Protein AF-A0AAW5ZD60-F1 (afdb_monomer)

pLDDT: mean 80.41, std 18.14, range [41.41, 98.0]

Mean predicted aligned error: 13.71 Å

Secondary structure (DSSP, 8-state):
---TTSPPPTTEEEETTS--S-----S-----SSTHHHHHHHHHHHHHHTT---HHHHS-----------PPPHHHHHHHHHHHHHHHHHHHHHHHHHHHTT----PPPEEEESSEEEETTEEEEGGG-S---TT-

Organism: Escherichia coli (NCBI:txid562)

Solvent-accessible surface area (backbone atoms only — not comparable to full-atom values): 8670 Å² total; per-residue (Å²): 134,93,62,87,92,57,66,60,38,90,48,60,44,82,36,59,80,53,72,76,56,83,78,88,75,76,83,75,92,68,79,52,88,58,81,57,44,56,55,51,50,51,52,50,52,51,38,51,74,71,68,49,86,56,60,46,71,75,69,70,44,77,79,70,76,78,73,75,77,72,74,85,49,74,67,57,52,50,51,47,53,52,50,31,30,52,49,29,53,48,48,55,52,45,38,55,54,25,50,78,69,78,42,84,61,80,80,73,76,45,75,44,61,51,67,45,47,85,51,65,81,44,82,43,46,56,89,75,53,90,82,86,55,96,64,101

Radius of gyration: 23.53 Å; Cα contacts (8 Å, |Δi|>4): 100; chains: 1; bounding box: 56×51×56 Å

InterPro domains:
  IPR007343 Uncharacterised protein family, zinc metallopeptidase putative [PF04228] (1-136)
  IPR007343 Uncharacterised protein family, zinc metallopeptidase putative [PTHR30168] (1-136)

Foldseek 3Di:
DDQPPADFAPLEAECAQPPPDPCPPDDDPDCPPDPVVVVVVVVVVVCVVVVNDCVCVVVVNPPPPCPPRPDQDPVNVVVSRSVRSVLVVVCVVVCVVQVVVVHGDDRHHHYHYAQWDQDPVGIDGPVVPDDDDPRD

Structure (mmCIF, N/CA/C/O backbone):
data_AF-A0AAW5ZD60-F1
#
_entry.id   AF-A0AAW5ZD60-F1
#
loop_
_atom_site.group_PDB
_atom_site.id
_atom_site.type_symbol
_atom_site.label_atom_id
_atom_site.label_alt_id
_atom_site.label_comp_id
_atom_site.label_asym_id
_atom_site.label_entity_id
_atom_site.label_seq_id
_atom_site.pdbx_PDB_ins_code
_atom_site.Cartn_x
_atom_site.Cartn_y
_atom_site.Cartn_z
_atom_site.occupancy
_atom_site.B_iso_or_equiv
_atom_site.auth_seq_id
_atom_site.auth_comp_id
_atom_site.auth_asym_id
_atom_site.auth_atom_id
_atom_site.pdbx_PDB_model_num
ATOM 1 N N . MET A 1 1 ? -7.478 17.503 5.334 1.00 76.88 1 MET A N 1
ATOM 2 C CA . MET A 1 1 ? -7.141 16.668 6.512 1.00 76.88 1 MET A CA 1
ATOM 3 C C . MET A 1 1 ? -5.626 16.664 6.688 1.00 76.88 1 MET A C 1
ATOM 5 O O . MET A 1 1 ? -4.938 16.508 5.691 1.00 76.88 1 MET A O 1
ATOM 9 N N . ARG A 1 2 ? -5.096 16.874 7.903 1.00 89.62 2 ARG A N 1
ATOM 10 C CA . ARG A 1 2 ? -3.646 16.762 8.180 1.00 89.62 2 ARG A CA 1
ATOM 11 C C . ARG A 1 2 ? -3.297 15.291 8.412 1.00 89.62 2 ARG A C 1
ATOM 13 O O . ARG A 1 2 ? -3.864 14.707 9.336 1.00 89.62 2 ARG A O 1
ATOM 20 N N . TRP A 1 3 ? -2.425 14.709 7.587 1.00 94.00 3 TRP A N 1
ATOM 21 C CA . TRP A 1 3 ? -2.107 13.272 7.613 1.00 94.00 3 TRP A CA 1
ATOM 22 C C . TRP A 1 3 ? -0.679 12.967 8.083 1.00 94.00 3 TRP A C 1
ATOM 24 O O . TRP A 1 3 ? -0.447 11.898 8.637 1.00 94.00 3 TRP A O 1
ATOM 34 N N . GLN A 1 4 ? 0.261 13.900 7.913 1.00 93.56 4 GLN A N 1
ATOM 35 C CA . GLN A 1 4 ? 1.655 13.692 8.301 1.00 93.56 4 GLN A CA 1
ATOM 36 C C . GLN A 1 4 ? 1.778 13.475 9.816 1.00 93.56 4 GLN A C 1
ATOM 38 O O . GLN A 1 4 ? 1.194 14.223 10.604 1.00 93.56 4 GLN A O 1
ATOM 43 N N . GLY A 1 5 ? 2.545 12.454 10.212 1.00 91.44 5 GLY A N 1
ATOM 44 C CA . GLY A 1 5 ? 2.753 12.075 11.614 1.00 91.44 5 GLY A CA 1
ATOM 45 C C . GLY A 1 5 ? 1.629 11.236 12.234 1.00 91.44 5 GLY A C 1
ATOM 46 O O . GLY A 1 5 ? 1.644 11.012 13.441 1.00 91.44 5 GLY A O 1
ATOM 47 N N . ARG A 1 6 ? 0.644 10.787 11.445 1.00 94.94 6 ARG A N 1
ATOM 48 C CA . ARG A 1 6 ? -0.364 9.814 11.896 1.00 94.94 6 ARG A CA 1
ATOM 49 C C . ARG A 1 6 ? 0.166 8.379 11.825 1.00 94.94 6 ARG A C 1
ATOM 51 O O . ARG A 1 6 ? 1.166 8.118 11.167 1.00 94.94 6 ARG A O 1
ATOM 58 N N . ARG A 1 7 ? -0.552 7.463 12.484 1.00 96.62 7 ARG A N 1
ATOM 59 C CA . ARG A 1 7 ? -0.338 6.012 12.394 1.00 96.62 7 ARG A CA 1
ATOM 60 C C . ARG A 1 7 ? -0.433 5.551 10.934 1.00 96.62 7 ARG A C 1
ATOM 62 O O . ARG A 1 7 ? -1.392 5.897 10.245 1.00 96.62 7 ARG A O 1
ATOM 69 N N . GLU A 1 8 ? 0.544 4.766 10.499 1.00 97.00 8 GLU A N 1
ATOM 70 C CA . GLU A 1 8 ? 0.524 4.018 9.238 1.00 97.00 8 GLU A CA 1
ATOM 71 C C . GLU A 1 8 ? -0.021 2.601 9.495 1.00 97.00 8 GLU A C 1
ATOM 73 O O . GLU A 1 8 ? 0.055 2.103 10.619 1.00 97.00 8 GLU A O 1
ATOM 78 N N . SER A 1 9 ? -0.634 1.972 8.490 1.00 97.38 9 SER A N 1
ATOM 79 C CA . SER A 1 9 ? -1.153 0.605 8.626 1.00 97.38 9 SER A CA 1
ATOM 80 C C . SER A 1 9 ? -0.024 -0.419 8.524 1.00 97.38 9 SER A C 1
ATOM 82 O O . SER A 1 9 ? 0.836 -0.317 7.649 1.00 97.38 9 SER A O 1
ATOM 84 N N . ASP A 1 10 ? -0.084 -1.443 9.374 1.00 96.50 10 ASP A N 1
ATOM 85 C CA . 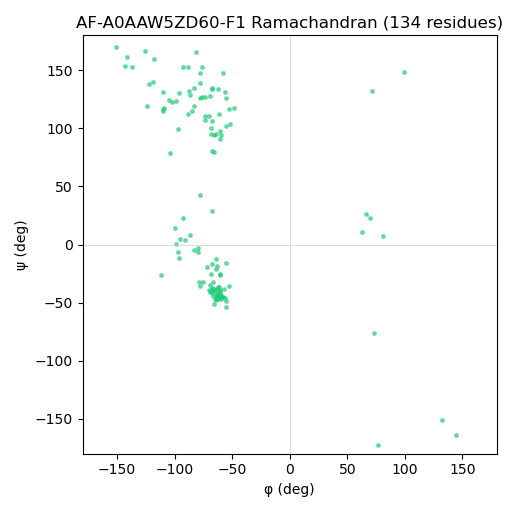ASP A 1 10 ? 0.819 -2.596 9.338 1.00 96.50 10 ASP A CA 1
ATOM 86 C C . ASP A 1 10 ? 0.413 -3.630 8.264 1.00 96.50 10 ASP A C 1
ATOM 88 O O . ASP A 1 10 ? 1.147 -4.580 7.998 1.00 96.50 10 ASP A O 1
ATOM 92 N N . ASN A 1 11 ? -0.740 -3.446 7.605 1.00 96.62 11 ASN A N 1
ATOM 93 C CA . ASN A 1 11 ? -1.259 -4.326 6.550 1.00 96.62 11 ASN A CA 1
ATOM 94 C C . ASN A 1 11 ? -0.856 -3.876 5.135 1.00 96.62 11 ASN A C 1
ATOM 96 O O . ASN A 1 11 ? -1.525 -4.219 4.155 1.00 96.62 11 ASN A O 1
ATOM 100 N N . VAL A 1 12 ? 0.222 -3.098 5.009 1.00 96.62 12 VAL A N 1
ATOM 101 C CA . VAL A 1 12 ? 0.739 -2.610 3.726 1.00 96.62 12 VAL A CA 1
ATOM 102 C C . VAL A 1 12 ? 1.994 -3.379 3.331 1.00 96.62 12 VAL A C 1
ATOM 104 O O . VAL A 1 12 ? 2.988 -3.394 4.051 1.00 96.62 12 VAL A O 1
ATOM 107 N N . GLU A 1 13 ? 1.976 -3.969 2.141 1.00 94.81 13 GLU A N 1
ATOM 108 C CA . GLU A 1 13 ? 3.133 -4.612 1.535 1.00 94.81 13 GLU A CA 1
ATOM 109 C C . GLU A 1 13 ? 3.621 -3.801 0.333 1.00 94.81 13 GLU A C 1
ATOM 111 O O . GLU A 1 13 ? 2.931 -3.665 -0.681 1.00 94.81 13 GLU A O 1
ATOM 116 N N . ASP A 1 14 ? 4.832 -3.260 0.438 1.00 92.94 14 ASP A N 1
ATOM 117 C CA . ASP A 1 14 ? 5.443 -2.467 -0.620 1.00 92.94 14 ASP A CA 1
ATOM 118 C C . ASP A 1 14 ? 6.391 -3.309 -1.485 1.00 92.94 14 ASP A C 1
ATOM 120 O O . ASP A 1 14 ? 7.554 -3.541 -1.157 1.00 92.94 14 ASP A O 1
ATOM 124 N N . ARG A 1 15 ? 5.882 -3.743 -2.637 1.00 91.31 15 ARG A N 1
ATOM 125 C CA . ARG A 1 15 ? 6.605 -4.483 -3.678 1.00 91.31 15 ARG A CA 1
ATOM 126 C C . ARG A 1 15 ? 7.047 -3.579 -4.832 1.00 91.31 15 ARG A C 1
ATOM 128 O O . ARG A 1 15 ? 7.429 -4.078 -5.889 1.00 91.31 15 ARG A O 1
ATOM 135 N N . ARG A 1 16 ? 7.013 -2.246 -4.691 1.00 89.38 16 ARG A N 1
ATOM 136 C CA . ARG A 1 16 ? 7.369 -1.304 -5.780 1.00 89.38 16 ARG A CA 1
ATOM 137 C C . ARG A 1 16 ? 8.841 -1.397 -6.207 1.00 89.38 16 ARG A C 1
ATOM 139 O O . ARG A 1 16 ? 9.171 -0.993 -7.325 1.00 89.38 16 ARG A O 1
ATOM 146 N N . ASN A 1 17 ? 9.696 -1.929 -5.330 1.00 83.19 17 ASN A N 1
ATOM 147 C CA . ASN A 1 17 ? 11.110 -2.227 -5.590 1.00 83.19 17 ASN A CA 1
ATOM 148 C C . ASN A 1 17 ? 11.372 -3.683 -5.985 1.00 83.19 17 ASN A C 1
ATOM 150 O O . ASN A 1 17 ? 12.470 -4.005 -6.436 1.00 83.19 17 ASN A O 1
ATOM 154 N N . SER A 1 18 ? 10.389 -4.569 -5.826 1.00 71.38 18 SER A N 1
ATOM 155 C CA . SER A 1 18 ? 10.514 -5.953 -6.257 1.00 71.38 18 SER A CA 1
ATOM 156 C C . SER A 1 18 ? 10.411 -5.974 -7.777 1.00 71.38 18 SER A C 1
ATOM 158 O O . SER A 1 18 ? 9.342 -5.761 -8.347 1.00 71.38 18 SER A O 1
ATOM 160 N N . SER A 1 19 ? 11.532 -6.201 -8.457 1.00 58.81 19 SER A N 1
ATOM 161 C CA . SER A 1 19 ? 11.533 -6.507 -9.881 1.00 58.81 19 SER A CA 1
ATOM 162 C C . SER A 1 19 ? 10.738 -7.798 -10.084 1.00 58.81 19 SER A C 1
ATOM 164 O O . SER A 1 19 ? 11.252 -8.894 -9.897 1.00 58.81 19 SER A O 1
ATOM 166 N N . GLY A 1 20 ? 9.459 -7.676 -10.449 1.00 52.00 20 GLY A N 1
ATOM 167 C CA . GLY A 1 20 ? 8.534 -8.785 -10.720 1.00 52.00 20 GLY A CA 1
ATOM 168 C C . GLY A 1 20 ? 8.879 -9.614 -11.965 1.00 52.00 20 GLY A C 1
ATOM 169 O O . GLY A 1 20 ? 7.985 -10.148 -12.616 1.00 52.00 20 GLY A O 1
ATOM 170 N N . GLY A 1 21 ? 10.158 -9.694 -12.327 1.00 50.44 21 GLY A N 1
ATOM 171 C CA . GLY A 1 21 ? 10.666 -10.668 -13.279 1.00 50.44 21 GLY A CA 1
ATOM 172 C C . GLY A 1 21 ? 11.063 -11.944 -12.536 1.00 50.44 21 GLY A C 1
ATOM 173 O O . GLY A 1 21 ? 11.440 -11.874 -11.365 1.00 50.44 21 GLY A O 1
ATOM 174 N N . PRO A 1 22 ? 11.021 -13.117 -13.187 1.00 43.75 22 PRO A N 1
ATOM 175 C CA . PRO A 1 22 ? 11.739 -14.269 -12.674 1.00 43.75 22 PRO A CA 1
ATOM 176 C C . PRO A 1 22 ? 13.180 -13.816 -12.448 1.00 43.75 22 PRO A C 1
ATOM 178 O O . PRO A 1 22 ? 13.852 -13.406 -13.395 1.00 43.75 22 PRO A O 1
ATOM 181 N N . SER A 1 23 ? 13.638 -13.838 -11.197 1.00 43.12 23 SER A N 1
ATOM 182 C CA . SER A 1 23 ? 15.059 -13.749 -10.907 1.00 43.12 23 SER A CA 1
ATOM 183 C C . SER A 1 23 ? 15.705 -14.939 -11.603 1.00 43.12 23 SER A C 1
ATOM 185 O O . SER A 1 23 ? 15.743 -16.047 -11.075 1.00 43.12 23 SER A O 1
ATOM 187 N N . MET A 1 24 ? 16.196 -14.722 -12.820 1.00 45.62 24 MET A N 1
ATOM 188 C CA . MET A 1 24 ? 17.122 -15.624 -13.491 1.00 45.62 24 MET A CA 1
ATOM 189 C C . MET A 1 24 ? 18.529 -15.397 -12.905 1.00 45.62 24 MET A C 1
ATOM 191 O O . MET A 1 24 ? 19.520 -15.264 -13.613 1.00 45.62 24 MET A O 1
ATOM 195 N N . GLY A 1 25 ? 18.595 -15.264 -11.578 1.00 45.88 25 GLY A N 1
ATOM 196 C CA . GLY A 1 25 ? 19.778 -14.963 -10.792 1.00 45.88 25 GLY A CA 1
ATOM 197 C C . GLY A 1 25 ? 20.290 -16.217 -10.098 1.00 45.88 25 GLY A C 1
ATOM 198 O O . GLY A 1 25 ? 20.075 -16.394 -8.904 1.00 45.88 25 GLY A O 1
ATOM 199 N N . GLY A 1 26 ? 20.994 -17.055 -10.863 1.00 42.25 26 GLY A N 1
ATOM 200 C CA . GLY A 1 26 ? 21.871 -18.130 -10.377 1.00 42.25 26 GLY A CA 1
ATOM 201 C C . GLY A 1 26 ? 21.258 -19.542 -10.379 1.00 42.25 26 GLY A C 1
ATOM 202 O O . GLY A 1 26 ? 20.054 -19.676 -10.184 1.00 42.25 26 GLY A O 1
ATOM 203 N N . PRO A 1 27 ? 22.056 -20.618 -10.582 1.00 43.16 27 PRO A N 1
ATOM 204 C CA . PRO A 1 27 ? 23.516 -20.689 -10.509 1.00 43.16 27 PRO A CA 1
ATOM 205 C C . PRO A 1 27 ? 24.161 -21.226 -11.801 1.00 43.16 27 PRO A C 1
ATOM 207 O O . PRO A 1 27 ? 23.990 -22.389 -12.148 1.00 43.16 27 PRO A O 1
ATOM 210 N N . GLY A 1 28 ? 25.003 -20.414 -12.443 1.00 46.75 28 GLY A N 1
ATOM 211 C CA . GLY A 1 28 ? 25.993 -20.889 -13.410 1.00 46.75 28 GLY A CA 1
ATOM 212 C C . GLY A 1 28 ? 25.433 -21.382 -14.747 1.00 46.75 28 GLY A C 1
ATOM 213 O O . GLY A 1 28 ? 24.544 -22.224 -14.836 1.00 46.75 28 GLY A O 1
ATOM 214 N N . PHE A 1 29 ? 26.043 -20.906 -15.823 1.00 50.75 29 PHE A N 1
ATOM 215 C CA . PHE A 1 29 ? 25.949 -21.532 -17.132 1.00 50.75 29 PHE A CA 1
ATOM 216 C C . PHE A 1 29 ? 26.632 -22.909 -17.058 1.00 50.75 29 PHE A C 1
ATOM 218 O O . PHE A 1 29 ? 27.802 -23.069 -17.393 1.00 50.75 29 PHE A O 1
ATOM 225 N N . ARG A 1 30 ? 25.944 -23.919 -16.515 1.00 53.88 30 ARG A N 1
ATOM 226 C CA . ARG A 1 30 ? 26.409 -25.302 -16.608 1.00 53.88 30 ARG A CA 1
ATOM 227 C C . ARG A 1 30 ? 26.154 -25.734 -18.039 1.00 53.88 30 ARG A C 1
ATOM 229 O O . ARG A 1 30 ? 24.996 -25.867 -18.430 1.00 53.88 30 ARG A O 1
ATOM 236 N N . LEU A 1 31 ? 27.227 -25.924 -18.810 1.00 54.34 31 LEU A N 1
ATOM 237 C CA . LEU A 1 31 ? 27.139 -26.578 -20.110 1.00 54.34 31 LEU A CA 1
ATOM 238 C C . LEU A 1 31 ? 26.321 -27.867 -19.924 1.00 54.34 31 LEU A C 1
ATOM 240 O O . LEU A 1 31 ? 26.733 -28.723 -19.134 1.00 54.34 31 LEU A O 1
ATOM 244 N N . PRO A 1 32 ? 25.158 -28.010 -20.581 1.00 49.81 32 PRO A N 1
ATOM 245 C CA . PRO A 1 32 ? 24.362 -29.216 -20.459 1.00 49.81 32 PRO A CA 1
ATOM 246 C C . PRO A 1 32 ? 25.139 -30.355 -21.121 1.00 49.81 32 PRO A C 1
ATOM 248 O O . PRO A 1 32 ? 25.245 -30.419 -22.346 1.00 49.81 32 PRO A O 1
ATOM 251 N N . SER A 1 33 ? 25.705 -31.257 -20.319 1.00 50.91 33 SER A N 1
ATOM 252 C CA . SER A 1 33 ? 26.275 -32.501 -20.826 1.00 50.91 33 SER A CA 1
ATOM 253 C C . SER A 1 33 ? 25.130 -33.383 -21.339 1.00 50.91 33 SER A C 1
ATOM 255 O O . SER A 1 33 ? 24.374 -33.982 -20.579 1.00 50.91 33 SER A O 1
ATOM 257 N N . GLY A 1 34 ? 24.940 -33.397 -22.660 1.00 63.34 34 GLY A N 1
ATOM 258 C CA . GLY A 1 34 ? 23.899 -34.173 -23.339 1.00 63.34 34 GLY A CA 1
ATOM 259 C C . GLY A 1 34 ? 23.323 -33.460 -24.564 1.00 63.34 34 GLY A C 1
ATOM 260 O O . GLY A 1 34 ? 23.884 -32.484 -25.058 1.00 63.34 34 GLY A O 1
ATOM 261 N N . LYS A 1 35 ? 22.159 -33.923 -25.046 1.00 56.62 35 LYS A N 1
ATOM 262 C CA . LYS A 1 35 ? 21.464 -33.398 -26.245 1.00 56.62 35 LYS A CA 1
ATOM 263 C C . LYS A 1 35 ? 21.167 -31.882 -26.200 1.00 56.62 35 LYS A C 1
ATOM 265 O O . LYS A 1 35 ? 20.916 -31.288 -27.243 1.00 56.62 35 LYS A O 1
ATOM 270 N N . GLY A 1 36 ? 21.241 -31.249 -25.024 1.00 54.00 36 GLY A N 1
ATOM 271 C CA . GLY A 1 36 ? 21.125 -29.795 -24.855 1.00 54.00 36 GLY A CA 1
ATOM 272 C C . GLY A 1 36 ? 22.295 -28.989 -25.438 1.00 54.00 36 GLY A C 1
ATOM 273 O O . GLY A 1 36 ? 22.092 -27.848 -25.844 1.00 54.00 36 GLY A O 1
ATOM 274 N N . GLY A 1 37 ? 23.492 -29.577 -25.560 1.00 61.12 37 GLY A N 1
ATOM 275 C CA . GLY A 1 37 ? 24.646 -28.912 -26.179 1.00 61.12 37 GLY A CA 1
ATOM 276 C C . GLY A 1 37 ? 24.464 -28.664 -27.679 1.00 61.12 37 GLY A C 1
ATOM 277 O O . GLY A 1 37 ? 24.904 -27.638 -28.188 1.00 61.12 37 GLY A O 1
ATOM 278 N N . LEU A 1 38 ? 23.747 -29.552 -28.379 1.00 70.44 38 LEU A N 1
ATOM 279 C CA . LEU A 1 38 ? 23.442 -29.384 -29.803 1.00 70.44 38 LEU A CA 1
ATOM 280 C C . LEU A 1 38 ? 22.497 -28.197 -30.033 1.00 70.44 38 LEU A C 1
ATOM 282 O O . LEU A 1 38 ? 22.700 -27.412 -30.952 1.00 70.44 38 LEU A O 1
ATOM 286 N N . ILE A 1 39 ? 21.489 -28.046 -29.169 1.00 72.75 39 ILE A N 1
ATOM 287 C CA . ILE A 1 39 ? 20.535 -26.931 -29.232 1.00 72.75 39 ILE A CA 1
ATOM 288 C C . ILE A 1 39 ? 21.271 -25.609 -29.007 1.00 72.75 39 ILE A C 1
ATOM 290 O O . ILE A 1 39 ? 21.088 -24.671 -29.778 1.00 72.75 39 ILE A O 1
ATOM 294 N N . LEU A 1 40 ? 22.153 -25.555 -28.005 1.00 74.44 40 LEU A N 1
ATOM 295 C CA . LEU A 1 40 ? 22.984 -2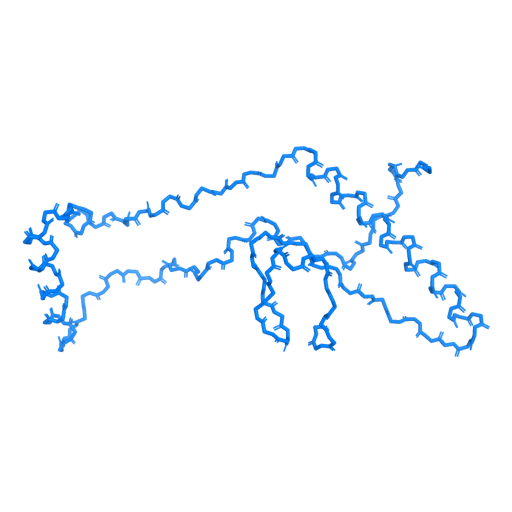4.381 -27.756 1.00 74.44 40 LEU A CA 1
ATOM 296 C C . LEU A 1 40 ? 23.855 -24.033 -28.972 1.00 74.44 40 LEU A C 1
ATOM 298 O O . LEU A 1 40 ? 23.918 -22.877 -29.377 1.00 74.44 40 LEU A O 1
ATOM 302 N N . LEU A 1 41 ? 24.487 -25.039 -29.578 1.00 76.00 41 LEU A N 1
ATOM 303 C CA . LEU A 1 41 ? 25.359 -24.873 -30.739 1.00 76.00 41 LEU A CA 1
ATOM 304 C C . LEU A 1 41 ? 24.586 -24.329 -31.950 1.00 76.00 41 LEU A C 1
ATOM 306 O O . LEU A 1 41 ? 25.060 -23.412 -32.615 1.00 76.00 41 LEU A O 1
ATOM 310 N N . ILE A 1 42 ? 23.369 -24.824 -32.193 1.00 80.69 42 ILE A N 1
ATOM 311 C CA . ILE A 1 42 ? 22.482 -24.306 -33.245 1.00 80.69 42 ILE A CA 1
ATOM 312 C C . ILE A 1 42 ? 22.111 -22.844 -32.971 1.00 80.69 42 ILE A C 1
ATOM 314 O O . ILE A 1 42 ? 22.209 -22.016 -33.873 1.00 80.69 42 ILE A O 1
ATOM 318 N N . VAL A 1 43 ? 21.730 -22.503 -31.736 1.00 78.25 43 VAL A N 1
ATOM 319 C CA . VAL A 1 43 ? 21.379 -21.122 -31.359 1.00 78.25 43 VAL A CA 1
ATOM 320 C C . VAL A 1 43 ? 22.566 -20.177 -31.556 1.00 78.25 43 VAL A C 1
ATOM 322 O O . VAL A 1 43 ? 22.390 -19.096 -32.109 1.00 78.25 43 VAL A O 1
ATOM 325 N N . VAL A 1 44 ? 23.774 -20.596 -31.170 1.00 78.56 44 VAL A N 1
ATOM 326 C CA . VAL A 1 44 ? 25.013 -19.826 -31.362 1.00 78.56 44 VAL A CA 1
ATOM 327 C C . VAL A 1 44 ? 25.329 -19.630 -32.846 1.00 78.56 44 VAL A C 1
ATOM 329 O O . VAL A 1 44 ? 25.651 -18.516 -33.250 1.00 78.56 44 VAL A O 1
ATOM 332 N N . LEU A 1 45 ? 25.198 -20.672 -33.673 1.00 80.88 45 LEU A N 1
ATOM 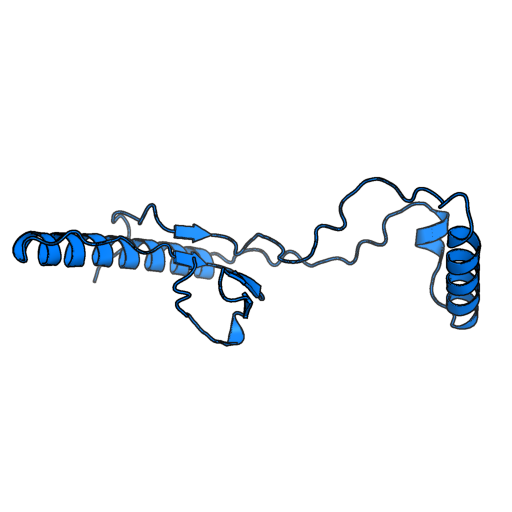333 C CA . LEU A 1 45 ? 25.426 -20.572 -35.120 1.00 80.88 45 LEU A CA 1
ATOM 334 C C . LEU A 1 45 ? 24.432 -19.625 -35.798 1.00 80.88 45 LEU A C 1
ATOM 336 O O . LEU A 1 45 ? 24.832 -18.799 -36.614 1.00 80.88 45 LEU A O 1
ATOM 340 N N . VAL A 1 46 ? 23.149 -19.719 -35.444 1.00 82.69 46 VAL A N 1
ATOM 341 C CA . VAL A 1 46 ? 22.106 -18.831 -35.972 1.00 82.69 46 VAL A CA 1
ATOM 342 C C . VAL A 1 46 ? 22.350 -17.392 -35.513 1.00 82.69 46 VAL A C 1
ATOM 344 O O . VAL A 1 46 ? 22.349 -16.481 -36.334 1.00 82.69 46 VAL A O 1
ATOM 347 N N . ALA A 1 47 ? 22.627 -17.173 -34.227 1.00 77.88 47 ALA A N 1
ATOM 348 C CA 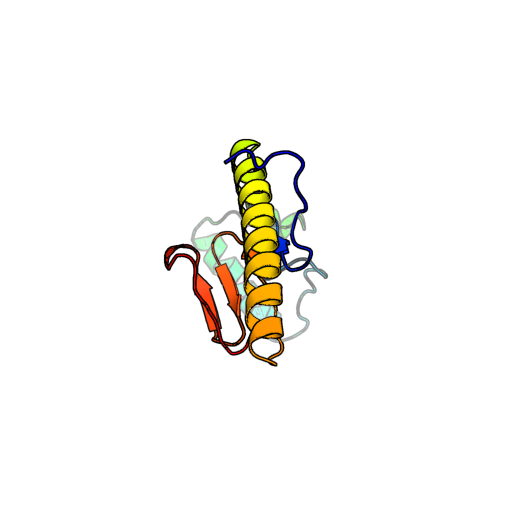. ALA A 1 47 ? 22.914 -15.847 -33.683 1.00 77.88 47 ALA A CA 1
ATOM 349 C C . ALA A 1 47 ? 24.158 -15.211 -34.331 1.00 77.88 47 ALA A C 1
ATOM 351 O O . ALA A 1 47 ? 24.114 -14.044 -34.716 1.00 77.88 47 ALA A O 1
ATOM 352 N N . GLY A 1 48 ? 25.227 -15.988 -34.534 1.00 76.06 48 GLY A N 1
ATOM 353 C CA . GLY A 1 48 ? 26.426 -15.541 -35.244 1.00 76.06 48 GLY A CA 1
ATOM 354 C C . GLY A 1 48 ? 26.168 -15.224 -36.721 1.00 76.06 48 GLY A C 1
ATOM 355 O O . GLY A 1 48 ? 26.665 -14.216 -37.217 1.00 76.06 48 GLY 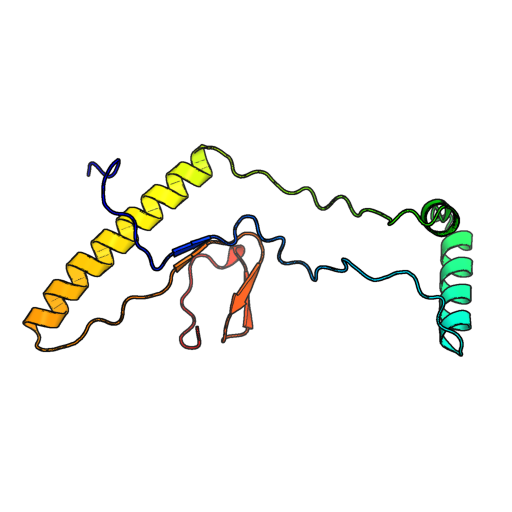A O 1
ATOM 356 N N . TYR A 1 49 ? 25.340 -16.017 -37.413 1.00 81.12 49 TYR A N 1
ATOM 357 C CA . TYR A 1 49 ? 24.931 -15.739 -38.797 1.00 81.12 49 TYR A CA 1
ATOM 358 C C . TYR A 1 49 ? 24.175 -14.407 -38.928 1.00 81.12 49 TYR A C 1
ATOM 360 O O . TYR A 1 49 ? 24.379 -13.674 -39.892 1.00 81.12 49 TYR A O 1
ATOM 368 N N . TYR A 1 50 ? 23.350 -14.061 -37.934 1.00 79.56 50 TYR A N 1
ATOM 369 C CA . TYR A 1 50 ? 22.625 -12.787 -37.873 1.00 79.56 50 TYR A CA 1
ATOM 370 C C . TYR A 1 50 ? 23.422 -11.638 -37.227 1.00 79.56 50 TYR A C 1
ATOM 372 O O . TYR A 1 50 ? 22.864 -10.566 -37.000 1.00 79.56 50 TYR A O 1
ATOM 380 N N . GLY A 1 51 ? 24.718 -11.830 -36.947 1.00 66.56 51 GLY A N 1
ATOM 381 C CA . GLY A 1 51 ? 25.599 -10.778 -36.429 1.00 66.56 51 GLY A CA 1
ATOM 382 C C . GLY A 1 51 ? 25.304 -10.353 -34.988 1.00 66.56 51 GLY A C 1
ATOM 383 O O . GLY A 1 51 ? 25.647 -9.240 -34.595 1.00 66.56 51 GLY A O 1
ATOM 384 N N . VAL A 1 52 ? 24.657 -11.211 -34.199 1.00 72.31 52 VAL A N 1
ATOM 385 C CA . VAL A 1 52 ? 24.452 -10.977 -32.766 1.00 72.31 52 VAL A CA 1
ATOM 386 C C . VAL A 1 52 ? 25.803 -11.048 -32.057 1.00 72.31 52 VAL A C 1
ATOM 388 O O . VAL A 1 52 ? 26.585 -11.969 -32.288 1.00 72.31 52 VAL A O 1
ATOM 391 N N . ASP A 1 53 ? 26.077 -10.085 -31.178 1.00 67.75 53 ASP A N 1
ATOM 392 C CA . ASP A 1 53 ? 27.310 -10.063 -30.398 1.00 67.75 53 ASP A CA 1
ATOM 393 C C . ASP A 1 53 ? 27.313 -11.190 -29.349 1.00 67.75 53 ASP A C 1
ATOM 395 O O . ASP A 1 53 ? 26.549 -11.190 -28.382 1.00 67.75 53 ASP A O 1
ATOM 399 N N . LEU A 1 54 ? 28.175 -12.182 -29.574 1.00 65.50 54 LEU A N 1
ATOM 400 C CA . LEU A 1 54 ? 28.348 -13.361 -28.726 1.00 65.50 54 LEU A CA 1
ATOM 401 C C . LEU A 1 54 ? 29.492 -13.195 -27.714 1.00 65.50 54 LEU A C 1
ATOM 403 O O . LEU A 1 54 ? 29.799 -14.141 -26.985 1.00 65.50 54 LEU A O 1
ATOM 407 N N . THR A 1 55 ? 30.129 -12.020 -27.641 1.00 68.31 55 THR A N 1
ATOM 408 C CA . THR A 1 55 ? 31.248 -11.767 -26.714 1.00 68.31 55 THR A CA 1
ATOM 409 C C . THR A 1 55 ? 30.871 -12.027 -25.258 1.00 68.31 55 THR A C 1
ATOM 411 O O . THR A 1 55 ? 31.657 -12.645 -24.543 1.00 68.31 55 THR A O 1
ATOM 414 N N . GLY A 1 56 ? 29.647 -11.686 -24.838 1.00 60.81 56 GLY A N 1
ATOM 415 C CA . GLY A 1 56 ? 29.145 -11.989 -23.490 1.00 60.81 56 GLY A CA 1
ATOM 416 C C . GLY A 1 56 ? 29.088 -13.490 -23.167 1.00 60.81 56 GLY A C 1
ATOM 417 O O . GLY A 1 56 ? 29.234 -13.888 -22.014 1.00 60.81 56 GLY A O 1
ATOM 418 N N . LEU A 1 57 ? 28.953 -14.349 -24.183 1.00 62.78 57 LEU A N 1
ATOM 419 C CA . LEU A 1 57 ? 28.997 -15.803 -24.020 1.00 62.78 57 LEU A CA 1
ATOM 420 C C . LEU A 1 57 ? 30.441 -16.326 -23.886 1.00 62.78 57 LEU A C 1
ATOM 422 O O . LEU A 1 57 ? 30.669 -17.299 -23.171 1.00 62.78 57 LEU A O 1
ATOM 426 N N . MET A 1 58 ? 31.415 -15.677 -24.542 1.00 61.59 58 MET A N 1
ATOM 427 C CA . MET A 1 58 ? 32.845 -16.026 -24.462 1.00 61.59 58 MET A CA 1
ATOM 428 C C . MET A 1 58 ? 33.516 -15.534 -23.177 1.00 61.59 58 MET A C 1
ATOM 430 O O . MET A 1 58 ? 34.393 -16.218 -22.655 1.00 61.59 58 MET A O 1
ATOM 434 N N . THR A 1 59 ? 33.134 -14.366 -22.660 1.00 64.38 59 THR A N 1
ATOM 435 C CA . THR A 1 59 ? 33.753 -13.789 -21.455 1.00 64.38 59 THR A CA 1
ATOM 436 C C . THR A 1 59 ? 33.164 -14.337 -20.154 1.00 64.38 59 THR A C 1
ATOM 438 O O . THR A 1 59 ? 33.637 -13.990 -19.073 1.00 64.38 59 THR A O 1
ATOM 441 N N . GLY A 1 60 ? 32.125 -15.181 -20.233 1.00 54.66 60 GLY A N 1
ATOM 442 C CA . GLY A 1 60 ? 31.382 -15.663 -19.066 1.00 54.66 60 GLY A CA 1
ATOM 443 C C . GLY A 1 60 ? 30.686 -14.539 -18.292 1.00 54.66 60 GLY A C 1
ATOM 444 O O . GLY A 1 60 ? 30.216 -14.761 -17.175 1.00 54.66 60 GLY A O 1
ATOM 445 N N . GLN A 1 61 ? 30.631 -13.331 -18.859 1.00 51.53 61 GLN A N 1
ATOM 446 C CA . GLN A 1 61 ? 29.950 -12.209 -18.245 1.00 51.53 61 GLN A CA 1
ATOM 447 C C . GLN A 1 61 ? 28.453 -12.381 -18.480 1.00 51.53 61 GLN A C 1
ATOM 449 O O . GLN A 1 61 ? 28.027 -12.547 -19.625 1.00 51.53 61 GLN A O 1
ATOM 454 N N . PRO A 1 62 ? 27.629 -12.350 -17.419 1.00 49.25 62 PRO A N 1
ATOM 455 C CA . PRO A 1 62 ? 26.194 -12.341 -17.609 1.00 49.25 62 PRO A CA 1
ATOM 456 C C . PRO A 1 62 ? 25.862 -11.159 -18.516 1.00 49.25 62 PRO A C 1
ATOM 458 O O . PRO A 1 62 ? 26.262 -10.029 -18.234 1.00 49.25 62 PRO A O 1
ATOM 461 N N . VAL A 1 63 ? 25.144 -11.428 -19.609 1.00 48.00 63 VAL A N 1
ATOM 462 C CA . VAL A 1 63 ? 24.462 -10.387 -20.373 1.00 48.00 63 VAL A CA 1
ATOM 463 C C . VAL A 1 63 ? 23.474 -9.773 -19.393 1.00 48.00 63 VAL A C 1
ATOM 465 O O . VAL A 1 63 ? 22.370 -10.282 -19.203 1.00 48.00 63 VAL A O 1
ATOM 468 N N . SER A 1 64 ? 23.898 -8.734 -18.675 1.00 47.31 64 SER A N 1
ATOM 469 C CA . SER A 1 64 ? 22.993 -7.968 -17.846 1.00 47.31 64 SER A CA 1
ATOM 470 C C . SER A 1 64 ? 22.082 -7.253 -18.824 1.00 47.31 64 SER A C 1
ATOM 472 O O . SER A 1 64 ? 22.419 -6.187 -19.340 1.00 47.31 64 SER A O 1
ATOM 474 N N . GLN A 1 65 ? 20.916 -7.841 -19.094 1.00 44.88 65 GLN A N 1
ATOM 475 C CA . GLN A 1 65 ? 19.751 -7.024 -19.369 1.00 44.88 65 GLN A CA 1
ATOM 476 C C . GLN A 1 65 ? 19.692 -6.065 -18.192 1.00 44.88 65 GLN A C 1
ATOM 478 O O . GLN A 1 65 ? 19.411 -6.460 -17.061 1.00 44.88 65 GLN A O 1
ATOM 483 N N . GLN A 1 66 ? 20.110 -4.832 -18.450 1.00 41.41 66 GLN A N 1
ATOM 484 C CA . GLN A 1 66 ? 20.085 -3.751 -17.497 1.00 41.41 66 GLN A CA 1
ATOM 485 C C . GLN A 1 66 ? 18.609 -3.461 -17.259 1.00 41.41 66 GLN A C 1
ATOM 487 O O . GLN A 1 66 ? 18.011 -2.589 -17.882 1.00 41.41 66 GLN A O 1
ATOM 492 N N . GLN A 1 67 ? 17.987 -4.279 -16.411 1.00 49.28 67 GLN A N 1
ATOM 493 C CA . GLN A 1 67 ? 16.681 -4.008 -15.867 1.00 49.28 67 GLN A CA 1
ATOM 494 C C . GLN A 1 67 ? 16.907 -2.783 -15.004 1.00 49.28 67 GLN A C 1
ATOM 496 O O . GLN A 1 67 ? 17.404 -2.873 -13.885 1.00 49.28 67 GLN A O 1
ATOM 501 N N . SER A 1 68 ? 16.664 -1.616 -15.597 1.00 49.22 68 SER A N 1
ATOM 502 C CA . SER A 1 68 ? 16.757 -0.341 -14.918 1.00 49.22 68 SER A CA 1
ATOM 503 C C . SER A 1 68 ? 15.837 -0.428 -13.708 1.00 49.22 68 SER A C 1
ATOM 505 O O . SER A 1 68 ? 14.613 -0.357 -13.842 1.00 49.22 68 SER A O 1
ATOM 507 N N . THR A 1 69 ? 16.412 -0.644 -12.529 1.00 57.16 69 THR A N 1
ATOM 508 C CA . THR A 1 69 ? 15.704 -0.504 -11.267 1.00 57.16 69 THR A CA 1
ATOM 509 C C . THR A 1 69 ? 15.337 0.966 -11.172 1.00 57.16 69 THR A C 1
ATOM 511 O O . THR A 1 69 ? 16.167 1.803 -10.819 1.00 57.16 69 THR A O 1
ATOM 514 N N . ARG A 1 70 ? 14.116 1.306 -11.594 1.00 71.00 70 ARG A N 1
ATOM 515 C CA . ARG A 1 70 ? 13.581 2.654 -11.436 1.00 71.00 70 ARG A CA 1
ATOM 516 C C . ARG A 1 70 ? 13.535 2.936 -9.939 1.00 71.00 70 ARG A C 1
ATOM 518 O O . ARG A 1 70 ? 12.757 2.307 -9.220 1.00 71.00 70 ARG A O 1
ATOM 525 N N . SER A 1 71 ? 14.372 3.860 -9.481 1.00 79.19 71 SER A N 1
ATOM 526 C CA . SER A 1 71 ? 14.357 4.313 -8.095 1.00 79.19 71 SER A CA 1
ATOM 527 C C . SER A 1 71 ? 12.978 4.875 -7.743 1.00 79.19 71 SER A C 1
ATOM 529 O O . SER A 1 71 ? 12.253 5.390 -8.601 1.00 79.19 71 SER A O 1
ATOM 531 N N . ILE A 1 72 ? 12.570 4.714 -6.485 1.00 83.19 72 ILE A N 1
ATOM 532 C CA . ILE A 1 72 ? 11.369 5.380 -5.987 1.00 83.19 72 ILE A CA 1
ATOM 533 C C . ILE A 1 72 ? 11.697 6.858 -5.801 1.00 83.19 72 ILE A C 1
ATOM 535 O O . ILE A 1 72 ? 12.708 7.211 -5.196 1.00 83.19 72 ILE A O 1
ATOM 539 N N . SER A 1 73 ? 10.882 7.721 -6.403 1.00 89.38 73 SER A N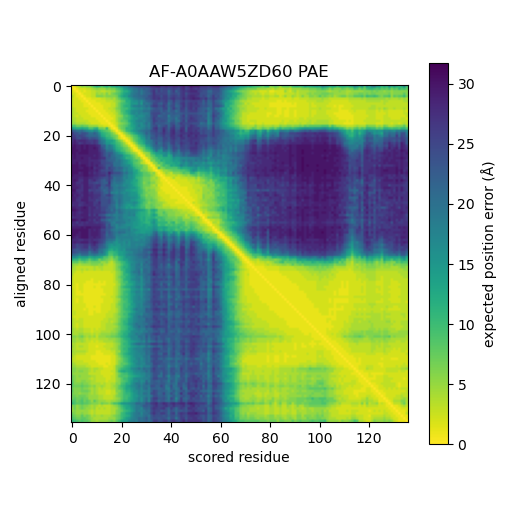 1
ATOM 540 C CA . SER A 1 73 ? 11.008 9.164 -6.228 1.00 89.38 73 SER A CA 1
ATOM 541 C C . SER A 1 73 ? 10.447 9.594 -4.866 1.00 89.38 73 SER A C 1
ATOM 543 O O . SER A 1 73 ? 9.502 8.972 -4.378 1.00 89.38 73 SER A O 1
ATOM 545 N N . PRO A 1 74 ? 10.937 10.699 -4.273 1.00 91.25 74 PRO A N 1
ATOM 546 C CA . PRO A 1 74 ? 10.404 11.207 -3.006 1.00 91.25 74 PRO 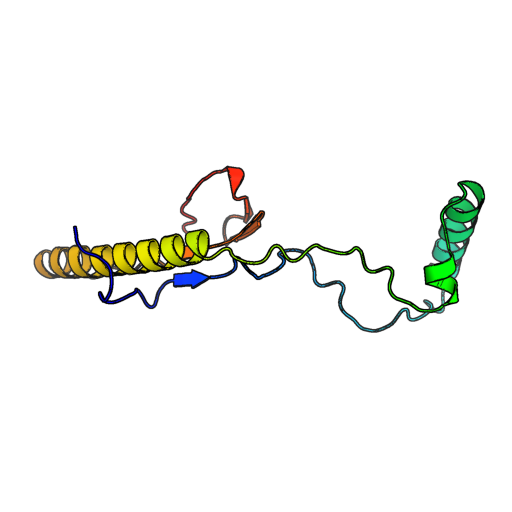A CA 1
ATOM 547 C C . PRO A 1 74 ? 8.881 11.416 -3.021 1.00 91.25 74 PRO A C 1
ATOM 549 O O . PRO A 1 74 ? 8.206 11.122 -2.039 1.00 91.25 74 PRO A O 1
ATOM 552 N N . ASN A 1 75 ? 8.330 11.845 -4.161 1.00 92.50 75 ASN A N 1
ATOM 553 C CA . ASN A 1 75 ? 6.889 12.038 -4.338 1.00 92.50 75 ASN A CA 1
ATOM 554 C C . ASN A 1 75 ? 6.110 10.711 -4.295 1.00 92.50 75 ASN A C 1
ATOM 556 O O . ASN A 1 75 ? 5.004 10.657 -3.764 1.00 92.50 75 ASN A O 1
ATOM 560 N N . GLU A 1 76 ? 6.668 9.632 -4.852 1.00 91.31 76 GLU A N 1
ATOM 561 C CA . GLU A 1 76 ? 6.054 8.300 -4.781 1.00 91.31 76 GLU A CA 1
ATOM 562 C C . GLU A 1 76 ? 6.098 7.738 -3.357 1.00 91.31 76 GLU A C 1
ATOM 564 O O . GLU A 1 76 ? 5.166 7.049 -2.944 1.00 91.31 76 GLU A O 1
ATOM 569 N N . ASP A 1 77 ? 7.155 8.016 -2.595 1.00 93.44 77 ASP A N 1
ATOM 570 C CA . ASP A 1 77 ? 7.235 7.622 -1.186 1.00 93.44 77 ASP A CA 1
ATOM 571 C C . ASP A 1 77 ? 6.275 8.417 -0.304 1.00 93.44 77 ASP A C 1
ATOM 573 O O . ASP A 1 77 ? 5.630 7.843 0.574 1.00 93.44 77 ASP A O 1
ATOM 577 N N . GLU A 1 78 ? 6.109 9.715 -0.559 1.00 94.94 78 GLU A N 1
ATOM 578 C CA . GLU A 1 78 ? 5.085 10.512 0.116 1.00 94.94 78 GLU A CA 1
ATOM 579 C C . GLU A 1 78 ? 3.678 9.973 -0.181 1.00 94.94 78 GLU A C 1
ATOM 581 O O . GLU A 1 78 ? 2.875 9.803 0.739 1.00 94.94 78 GLU A O 1
ATOM 586 N N . ALA A 1 79 ? 3.396 9.624 -1.441 1.00 94.06 79 ALA A N 1
ATOM 587 C CA . ALA A 1 79 ? 2.124 9.025 -1.834 1.00 94.06 79 ALA A CA 1
ATOM 588 C C . ALA A 1 79 ? 1.887 7.653 -1.175 1.00 94.06 79 ALA A C 1
ATOM 590 O O . ALA A 1 79 ? 0.762 7.359 -0.762 1.00 94.06 79 ALA A O 1
ATOM 591 N N . ALA A 1 80 ? 2.926 6.824 -1.036 1.00 95.12 80 ALA A N 1
ATOM 592 C CA . ALA A 1 80 ? 2.827 5.546 -0.334 1.00 95.12 80 ALA A CA 1
ATOM 593 C C . ALA A 1 80 ? 2.511 5.737 1.151 1.00 95.12 80 ALA A C 1
ATOM 595 O O . ALA A 1 80 ? 1.549 5.151 1.636 1.00 95.12 80 ALA A O 1
ATOM 596 N N . LYS A 1 81 ? 3.230 6.628 1.846 1.00 96.25 81 LYS A N 1
ATOM 597 C CA . LYS A 1 81 ? 2.951 6.954 3.256 1.00 96.25 81 LYS A CA 1
ATOM 598 C C . LYS A 1 81 ? 1.547 7.504 3.452 1.00 96.25 81 LYS A C 1
ATOM 600 O O . LYS A 1 81 ? 0.832 7.080 4.356 1.00 96.25 81 LYS A O 1
ATOM 605 N N . PHE A 1 82 ? 1.124 8.421 2.582 1.00 96.69 82 PHE A N 1
ATOM 606 C CA . PHE A 1 82 ? -0.246 8.922 2.589 1.00 96.69 82 PHE A CA 1
ATOM 607 C C . PHE A 1 82 ? -1.248 7.768 2.476 1.00 96.69 82 PHE A C 1
ATOM 609 O O . PHE A 1 82 ? -2.167 7.668 3.286 1.00 96.69 82 PHE A O 1
ATOM 616 N N . THR A 1 83 ? -1.034 6.858 1.525 1.00 96.06 83 THR A N 1
ATOM 617 C CA . THR A 1 83 ? -1.894 5.686 1.320 1.00 96.06 83 THR A CA 1
ATOM 618 C C . THR A 1 83 ? -1.922 4.780 2.558 1.00 96.06 83 THR A C 1
ATOM 620 O O . THR A 1 83 ? -3.008 4.386 2.986 1.00 96.06 83 THR A O 1
ATOM 623 N N . SER A 1 84 ? -0.776 4.526 3.198 1.00 97.31 84 SER A N 1
ATOM 624 C CA . SER A 1 84 ? -0.683 3.754 4.446 1.00 97.31 84 SER A CA 1
ATOM 625 C C . SER A 1 84 ? -1.469 4.389 5.598 1.00 97.31 84 SER A C 1
ATOM 627 O O . SER A 1 84 ? -2.146 3.683 6.346 1.00 97.31 84 SER A O 1
ATOM 629 N N . VAL A 1 85 ? -1.434 5.720 5.733 1.00 97.94 85 VAL A N 1
ATOM 630 C CA . VAL A 1 85 ? -2.220 6.458 6.743 1.00 97.94 85 VAL A CA 1
ATOM 631 C C . VAL A 1 85 ? -3.722 6.391 6.455 1.00 97.94 85 VAL A C 1
ATOM 633 O O . VAL A 1 85 ? -4.537 6.277 7.377 1.00 97.94 85 VAL A O 1
ATOM 636 N N . ILE A 1 86 ? -4.119 6.464 5.182 1.00 96.38 86 ILE A N 1
ATOM 637 C CA . ILE A 1 86 ? -5.526 6.325 4.792 1.00 96.38 86 ILE A CA 1
ATOM 638 C C . ILE A 1 86 ? -6.029 4.907 5.077 1.00 96.38 86 ILE A C 1
ATOM 640 O O . ILE A 1 86 ? -7.140 4.762 5.595 1.00 96.38 86 ILE A O 1
ATOM 644 N N . LEU A 1 87 ? -5.217 3.875 4.825 1.00 97.38 87 LEU A N 1
ATOM 645 C CA . LEU A 1 87 ? -5.569 2.499 5.175 1.00 97.38 87 LEU A CA 1
ATOM 646 C C . LEU A 1 87 ? -5.742 2.340 6.690 1.00 97.38 87 LEU A C 1
ATOM 648 O O . LEU A 1 87 ? -6.784 1.853 7.119 1.00 97.38 87 LEU A O 1
ATOM 652 N N . ALA A 1 88 ? -4.807 2.852 7.495 1.00 97.88 88 ALA A N 1
ATOM 653 C CA . ALA A 1 88 ? -4.921 2.840 8.956 1.00 97.88 88 ALA A CA 1
ATOM 654 C C . ALA A 1 88 ? -6.206 3.520 9.445 1.00 97.88 88 ALA A C 1
ATOM 656 O O . ALA A 1 88 ? -6.953 2.975 10.253 1.00 97.88 88 ALA A O 1
ATOM 657 N N . THR A 1 89 ? -6.517 4.694 8.893 1.00 96.75 89 THR A N 1
ATOM 658 C CA . THR A 1 89 ? -7.751 5.418 9.233 1.00 96.75 89 THR A CA 1
ATOM 659 C C . THR A 1 89 ? -8.998 4.613 8.846 1.00 96.75 89 THR A C 1
ATOM 661 O O . THR A 1 89 ? -10.003 4.635 9.559 1.00 96.75 89 THR A O 1
ATOM 664 N N . THR A 1 90 ? -8.944 3.893 7.724 1.00 96.38 90 THR A N 1
ATOM 665 C CA . THR A 1 90 ? -10.030 3.024 7.252 1.00 96.38 90 THR A CA 1
ATOM 666 C C . THR A 1 90 ? -10.225 1.839 8.196 1.00 96.38 90 THR A C 1
ATOM 668 O O . THR A 1 90 ? -11.358 1.554 8.577 1.00 96.38 90 THR A O 1
ATOM 671 N N . GLU A 1 91 ? -9.140 1.195 8.626 1.00 97.75 91 GLU A N 1
ATOM 672 C CA . GLU A 1 91 ? -9.165 0.112 9.616 1.00 97.75 91 GLU A CA 1
ATOM 673 C C . GLU A 1 91 ? -9.760 0.569 10.945 1.00 97.75 91 GLU A C 1
ATOM 675 O O . GLU A 1 91 ? -10.647 -0.099 11.471 1.00 97.75 91 GLU A O 1
ATOM 680 N N . ASP A 1 92 ? -9.326 1.723 11.457 1.00 96.81 92 ASP A N 1
ATOM 681 C CA . ASP A 1 92 ? -9.811 2.266 12.728 1.00 96.81 92 ASP A CA 1
ATOM 682 C C . ASP A 1 92 ? -11.312 2.589 12.647 1.00 96.81 92 ASP A C 1
ATOM 684 O O . ASP A 1 92 ? -12.087 2.258 13.546 1.00 96.81 92 ASP A O 1
ATOM 688 N N . THR A 1 93 ? -11.738 3.201 11.538 1.00 96.88 93 THR A N 1
ATOM 689 C CA . THR A 1 93 ? -13.137 3.598 11.321 1.00 96.88 93 THR A CA 1
ATOM 690 C C . THR A 1 93 ? -14.049 2.380 11.209 1.00 96.88 93 THR A C 1
ATOM 692 O O . THR A 1 93 ? -15.072 2.295 11.893 1.00 96.88 93 THR A O 1
ATOM 695 N N . TRP A 1 94 ? -13.691 1.420 10.353 1.00 97.56 94 TRP A N 1
ATOM 696 C CA . TRP A 1 94 ? -14.516 0.235 10.132 1.00 97.56 94 TRP A CA 1
ATOM 697 C C . TRP A 1 94 ? -14.432 -0.762 11.278 1.00 97.56 94 TRP A C 1
ATOM 699 O O . TRP A 1 94 ? -15.446 -1.381 11.589 1.00 97.56 94 TRP A O 1
ATOM 709 N N . GLY A 1 95 ? -13.289 -0.861 11.957 1.00 97.75 95 GLY A N 1
ATOM 710 C CA . GLY A 1 95 ? -13.144 -1.636 13.185 1.00 97.75 95 GLY A CA 1
ATOM 711 C C . GLY A 1 95 ? -14.165 -1.203 14.234 1.00 97.75 95 GLY A C 1
ATOM 712 O O . GLY A 1 95 ? -14.988 -2.015 14.658 1.00 97.75 95 GLY A O 1
ATOM 713 N N . GLN A 1 96 ? -14.207 0.095 14.551 1.00 97.56 96 GLN A N 1
ATOM 714 C CA . GLN A 1 96 ? -15.188 0.650 15.493 1.00 97.56 96 GLN A CA 1
ATOM 715 C C . GLN A 1 96 ? -16.634 0.450 15.025 1.00 97.56 96 GLN A C 1
ATOM 717 O O . GLN A 1 96 ? -17.528 0.186 15.831 1.00 97.56 96 GLN A O 1
ATOM 722 N N . GLN A 1 97 ? -16.898 0.597 13.724 1.00 98.00 97 GLN A N 1
ATOM 723 C CA . GLN A 1 97 ? -18.249 0.439 13.193 1.00 98.00 97 GLN A CA 1
ATOM 724 C C . GLN A 1 97 ? -18.730 -1.016 13.262 1.00 98.00 97 GLN A C 1
ATOM 726 O O . GLN A 1 97 ? -19.888 -1.261 13.596 1.00 98.00 97 GLN A O 1
ATOM 731 N N . PHE A 1 98 ? -17.864 -1.985 12.962 1.00 98.00 98 PHE A N 1
ATOM 732 C CA . PHE A 1 98 ? -18.189 -3.409 13.046 1.00 98.00 98 PHE A CA 1
ATOM 733 C C . PHE A 1 98 ? -18.381 -3.861 14.489 1.00 98.00 98 PHE A C 1
ATOM 735 O O . PHE A 1 98 ? -19.338 -4.586 14.761 1.00 98.00 98 PHE A O 1
ATOM 742 N N . GLU A 1 99 ? -17.555 -3.369 15.412 1.00 97.12 99 GLU A N 1
ATOM 743 C CA . GLU A 1 99 ? -17.695 -3.640 16.842 1.00 97.12 99 GLU A CA 1
ATOM 744 C C . GLU A 1 99 ? -19.074 -3.204 17.362 1.00 97.12 99 GLU A C 1
ATOM 746 O O . GLU A 1 99 ? -19.775 -3.991 17.998 1.00 97.12 99 GLU A O 1
ATOM 751 N N . LYS A 1 100 ? -19.544 -2.007 16.977 1.00 97.50 100 LYS A N 1
ATOM 752 C CA . LYS A 1 100 ? -20.905 -1.524 17.295 1.00 97.50 100 LYS A CA 1
ATOM 753 C C . LYS A 1 100 ? -22.019 -2.409 16.731 1.00 97.50 100 LYS A C 1
ATOM 755 O O . LYS A 1 100 ? -23.124 -2.413 17.265 1.00 97.50 100 LYS A O 1
ATOM 760 N N . MET A 1 101 ? -21.751 -3.140 15.651 1.00 97.44 101 MET A N 1
ATOM 761 C CA . MET A 1 101 ? -22.688 -4.087 15.040 1.00 97.44 101 MET A CA 1
ATOM 762 C C . MET A 1 101 ? -22.547 -5.514 15.597 1.00 97.44 101 MET A C 1
ATOM 764 O O . MET A 1 101 ? -23.200 -6.421 15.081 1.00 97.44 101 MET A O 1
ATOM 768 N N . GLY A 1 102 ? -21.688 -5.741 16.598 1.00 97.62 102 GLY A N 1
ATOM 769 C CA . GLY A 1 102 ? -21.395 -7.078 17.121 1.00 97.62 102 GLY A CA 1
ATOM 770 C C . GLY A 1 102 ? -20.683 -7.982 16.108 1.00 97.62 102 GLY A C 1
ATOM 771 O O . GLY A 1 102 ? -20.846 -9.200 16.145 1.00 97.62 102 GLY A O 1
ATOM 772 N N . LYS A 1 103 ? -19.941 -7.398 15.160 1.00 97.69 103 LYS A N 1
ATOM 773 C CA . LYS A 1 103 ? -19.197 -8.110 14.114 1.00 97.69 103 LYS A CA 1
ATOM 774 C C . LYS A 1 103 ? -17.700 -7.847 14.242 1.00 97.69 103 LYS A C 1
ATOM 776 O O . LYS A 1 103 ? -17.272 -6.840 14.793 1.00 97.69 103 LYS A O 1
ATOM 781 N N . THR A 1 104 ? -16.901 -8.730 13.655 1.00 96.12 104 THR A N 1
ATOM 782 C CA . THR A 1 104 ? -15.451 -8.546 13.538 1.00 96.12 104 THR A CA 1
ATOM 783 C C . THR A 1 104 ? -15.112 -8.024 12.149 1.00 96.12 104 THR A C 1
ATOM 785 O O . THR A 1 104 ? -15.459 -8.652 11.148 1.00 96.12 104 THR A O 1
ATOM 788 N N . TYR A 1 105 ? -14.435 -6.879 12.082 1.00 96.62 105 TYR A N 1
ATOM 789 C CA . TYR A 1 105 ? -13.884 -6.367 10.831 1.00 96.62 105 TYR A CA 1
ATOM 790 C C . TYR A 1 105 ? -12.619 -7.146 10.461 1.00 96.62 105 TYR A C 1
ATOM 792 O O . TYR A 1 105 ? -11.698 -7.253 11.268 1.00 96.62 105 TYR A O 1
ATOM 800 N N . GLN A 1 106 ? -12.577 -7.685 9.244 1.00 94.81 106 GLN A N 1
ATOM 801 C CA . GLN A 1 106 ? -11.374 -8.303 8.690 1.00 94.81 106 GLN A CA 1
ATOM 802 C C . GLN A 1 106 ? -10.561 -7.215 7.989 1.00 94.81 106 GLN A C 1
ATOM 804 O O . GLN A 1 106 ? -11.014 -6.652 6.992 1.00 94.81 106 GLN A O 1
ATOM 809 N N . GLN A 1 107 ? -9.392 -6.885 8.536 1.00 95.19 107 GLN A N 1
ATOM 810 C CA . GLN A 1 107 ? -8.534 -5.846 7.970 1.00 95.19 107 GLN A CA 1
ATOM 811 C C . GLN A 1 107 ? -7.954 -6.323 6.626 1.00 95.19 107 GLN A C 1
ATOM 813 O O . GLN A 1 107 ? -7.402 -7.424 6.564 1.00 95.19 107 GLN A O 1
ATOM 818 N N . PRO A 1 108 ? -8.089 -5.539 5.541 1.00 93.50 108 PRO A N 1
ATOM 819 C CA . PRO A 1 108 ? -7.579 -5.931 4.237 1.00 93.50 108 PRO A CA 1
ATOM 820 C C . PRO A 1 108 ? -6.066 -5.720 4.157 1.00 93.50 108 PRO A C 1
ATOM 822 O O . PRO A 1 108 ? -5.531 -4.760 4.709 1.00 93.50 108 PRO A O 1
ATOM 825 N N . LYS A 1 109 ? -5.388 -6.574 3.389 1.00 94.75 109 LYS A N 1
ATOM 826 C CA . LYS A 1 109 ? -3.990 -6.364 3.009 1.00 94.75 109 LYS A CA 1
ATOM 827 C C . LYS A 1 109 ? -3.914 -5.502 1.753 1.00 94.75 109 LYS A C 1
ATOM 829 O O . LYS A 1 109 ? -4.546 -5.815 0.746 1.00 94.75 109 LYS A O 1
ATOM 834 N N . LEU A 1 110 ? -3.114 -4.441 1.794 1.00 95.69 110 LEU A N 1
ATOM 835 C CA . LEU A 1 110 ? -2.836 -3.589 0.642 1.00 95.69 110 LEU A CA 1
ATOM 836 C C . LEU A 1 110 ? -1.459 -3.914 0.072 1.00 95.69 110 LEU A C 1
ATOM 838 O O . LEU A 1 110 ? -0.454 -3.779 0.760 1.00 95.69 110 LEU A O 1
ATOM 842 N N . VAL A 1 111 ? -1.400 -4.271 -1.209 1.00 94.94 111 VAL A N 1
ATOM 843 C CA . VAL A 1 111 ? -0.136 -4.516 -1.912 1.00 94.94 111 VAL A CA 1
ATOM 844 C C . VAL A 1 111 ? 0.124 -3.393 -2.911 1.00 94.94 111 VAL A C 1
ATOM 846 O O . VAL A 1 111 ? -0.624 -3.221 -3.873 1.00 94.94 111 VAL A O 1
ATOM 849 N N . MET A 1 112 ? 1.215 -2.652 -2.723 1.00 94.38 112 MET A N 1
ATOM 850 C CA . MET A 1 112 ? 1.694 -1.649 -3.678 1.00 94.38 112 MET A CA 1
ATOM 851 C C . MET A 1 112 ? 2.768 -2.265 -4.572 1.00 94.38 112 MET A C 1
ATOM 853 O O . MET A 1 112 ? 3.712 -2.872 -4.082 1.00 94.38 112 MET A O 1
ATOM 857 N N . TYR A 1 113 ? 2.657 -2.120 -5.891 1.00 92.69 113 TYR A N 1
ATOM 858 C CA . TYR A 1 113 ? 3.584 -2.745 -6.839 1.00 92.69 113 TYR A CA 1
ATOM 859 C C . TYR A 1 113 ? 3.719 -1.920 -8.125 1.00 92.69 113 TYR A C 1
ATOM 861 O O . TYR A 1 113 ? 2.965 -0.974 -8.358 1.00 92.69 113 TYR A O 1
ATOM 869 N N . ARG A 1 114 ? 4.689 -2.277 -8.975 1.00 88.25 114 ARG A N 1
ATOM 870 C CA . ARG A 1 114 ? 4.895 -1.672 -10.300 1.00 88.25 114 ARG A CA 1
ATOM 871 C C . ARG A 1 114 ? 4.825 -2.731 -11.393 1.00 88.25 114 ARG A C 1
ATOM 873 O O . ARG A 1 114 ? 5.408 -3.801 -11.254 1.00 88.25 114 ARG A O 1
ATOM 880 N N . GLY A 1 115 ? 4.159 -2.414 -12.502 1.00 89.19 115 GLY A N 1
ATOM 881 C CA . GLY A 1 115 ? 4.058 -3.297 -13.663 1.00 89.19 115 GLY A CA 1
ATOM 882 C C . GLY A 1 115 ? 3.116 -4.470 -13.413 1.00 89.19 115 GLY A C 1
ATOM 883 O O . GLY A 1 115 ? 1.985 -4.453 -13.895 1.00 89.19 115 GLY A O 1
ATOM 884 N N . MET A 1 116 ? 3.566 -5.475 -12.659 1.00 89.75 116 MET A N 1
ATOM 885 C CA . MET A 1 116 ? 2.782 -6.671 -12.355 1.00 89.75 116 MET A CA 1
ATOM 886 C C . MET A 1 116 ? 3.017 -7.193 -10.935 1.00 89.75 116 MET A C 1
ATOM 888 O O . MET A 1 116 ? 4.087 -7.008 -10.361 1.00 89.75 116 MET A O 1
ATOM 892 N N . THR A 1 117 ? 2.017 -7.883 -10.390 1.00 91.12 117 THR A N 1
ATOM 893 C CA . THR A 1 117 ? 2.091 -8.640 -9.134 1.00 91.12 117 THR A CA 1
ATOM 894 C C . THR A 1 117 ? 1.385 -9.982 -9.304 1.00 91.12 117 THR A C 1
ATOM 896 O O . THR A 1 117 ? 0.473 -10.118 -10.120 1.00 91.12 117 THR A O 1
ATOM 899 N N . ARG A 1 118 ? 1.791 -10.989 -8.533 1.00 90.25 118 ARG A N 1
ATOM 900 C CA . ARG A 1 118 ? 1.076 -12.266 -8.465 1.00 90.25 118 ARG A CA 1
ATOM 901 C C . ARG A 1 118 ? -0.015 -12.175 -7.401 1.00 90.25 118 ARG A C 1
ATOM 903 O O . ARG A 1 118 ? 0.274 -11.738 -6.288 1.00 90.25 118 ARG A O 1
ATOM 910 N N . THR A 1 119 ? -1.218 -12.613 -7.752 1.00 91.31 119 THR A N 1
ATOM 911 C CA . THR A 1 119 ? -2.377 -12.708 -6.855 1.00 91.31 119 THR A CA 1
ATOM 912 C C . THR A 1 119 ? -2.947 -14.124 -6.882 1.00 91.31 119 THR A C 1
ATOM 914 O O . THR A 1 119 ? -2.618 -14.920 -7.770 1.00 91.31 119 THR A O 1
ATOM 917 N N . GLY A 1 120 ? -3.823 -14.455 -5.936 1.00 91.75 120 GLY A N 1
ATOM 918 C CA . GLY A 1 120 ? -4.581 -15.706 -5.917 1.00 91.75 120 GLY A CA 1
ATOM 919 C C . GLY A 1 120 ? -5.528 -15.857 -7.115 1.00 91.75 120 GLY A C 1
ATOM 920 O O . GLY A 1 120 ? -5.919 -16.968 -7.459 1.00 91.75 120 GLY A O 1
ATOM 921 N N . CYS A 1 121 ? -5.845 -14.754 -7.798 1.00 92.12 121 CYS A N 1
ATOM 922 C CA . CYS A 1 121 ? -6.731 -14.702 -8.959 1.00 92.12 121 CYS A CA 1
ATOM 923 C C . CYS A 1 121 ? -5.969 -14.725 -10.298 1.00 92.12 121 CYS A C 1
ATOM 925 O O . CYS A 1 121 ? -6.598 -14.784 -11.353 1.00 92.12 121 CYS A O 1
ATOM 927 N N . GLY A 1 122 ? -4.630 -14.660 -10.281 1.00 90.62 122 GLY A N 1
ATOM 928 C CA . GLY A 1 122 ? -3.784 -14.660 -11.477 1.00 90.62 122 GLY A CA 1
ATOM 929 C C . GLY A 1 122 ? -2.711 -13.568 -11.472 1.00 90.62 122 GLY A C 1
ATOM 930 O O . GLY A 1 122 ? -2.191 -13.172 -10.430 1.00 90.62 122 GLY A O 1
ATOM 931 N N . ALA A 1 123 ? -2.329 -13.102 -12.662 1.00 90.75 123 ALA A N 1
ATOM 932 C CA . ALA A 1 123 ? -1.391 -11.992 -12.810 1.00 90.75 123 ALA A CA 1
ATOM 933 C C . ALA A 1 123 ? -2.141 -10.654 -12.725 1.00 90.75 123 ALA A C 1
ATOM 935 O O . ALA A 1 123 ? -2.949 -10.329 -13.593 1.00 90.75 123 ALA A O 1
ATOM 936 N N . GLY A 1 124 ? -1.854 -9.868 -11.690 1.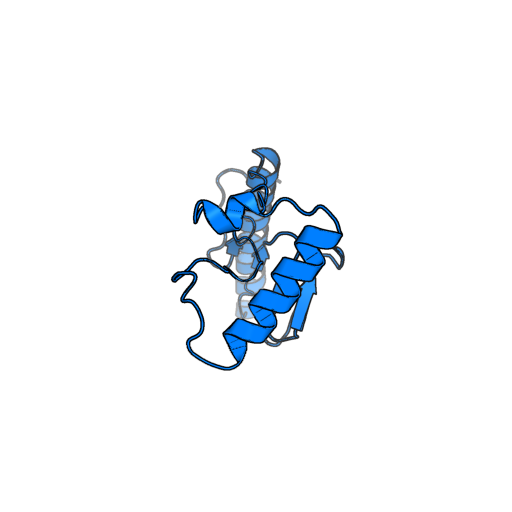00 89.62 124 GLY A N 1
ATOM 937 C CA . GLY A 1 124 ? -2.322 -8.493 -11.562 1.00 89.62 124 GLY A CA 1
ATOM 938 C C . GLY A 1 124 ? -1.415 -7.537 -12.325 1.00 89.62 124 GLY A C 1
ATOM 939 O O . GLY A 1 124 ? -0.195 -7.639 -12.211 1.00 89.62 124 GLY A O 1
ATOM 940 N N . GLN A 1 125 ? -1.988 -6.600 -13.082 1.00 90.19 125 GLN A N 1
ATOM 941 C CA . GLN A 1 125 ? -1.230 -5.582 -13.815 1.00 90.19 125 GLN A CA 1
ATOM 942 C C . GLN A 1 125 ? -1.589 -4.178 -13.334 1.00 90.19 125 GLN A C 1
ATOM 944 O O . GLN A 1 125 ? -2.765 -3.865 -13.155 1.00 90.19 125 GLN A O 1
ATOM 949 N N . SER A 1 126 ? -0.593 -3.297 -13.215 1.00 89.81 126 SER A N 1
ATOM 950 C CA . SER A 1 126 ? -0.796 -1.942 -12.685 1.00 89.81 126 SER A CA 1
ATOM 951 C C . SER A 1 126 ? -1.651 -1.048 -13.592 1.00 89.81 126 SER A C 1
ATOM 953 O O . SER A 1 126 ? -2.153 -0.024 -13.141 1.00 89.81 126 SER A O 1
ATOM 955 N N . ILE A 1 127 ? -1.836 -1.423 -14.864 1.00 90.75 127 ILE A N 1
ATOM 956 C CA . ILE A 1 127 ? -2.712 -0.710 -15.808 1.00 90.75 127 ILE A CA 1
ATOM 957 C C . ILE A 1 127 ? -4.206 -0.903 -15.502 1.00 90.75 127 ILE A C 1
ATOM 959 O O . ILE A 1 127 ? -5.023 -0.093 -15.923 1.00 90.75 127 ILE A O 1
ATOM 963 N N . MET A 1 128 ? -4.562 -1.941 -14.739 1.00 89.62 128 MET A N 1
ATOM 964 C CA . MET A 1 128 ? -5.953 -2.250 -14.384 1.00 89.62 128 MET A CA 1
ATOM 965 C C . MET A 1 128 ? -6.482 -1.378 -13.232 1.00 89.62 128 MET A C 1
ATOM 967 O O . MET A 1 128 ? -7.649 -1.484 -12.867 1.00 89.62 128 MET A O 1
ATOM 971 N N . GLY A 1 129 ? -5.635 -0.517 -12.656 1.00 87.56 129 GLY A N 1
ATOM 972 C CA . GLY A 1 129 ? -5.946 0.246 -11.450 1.00 87.56 129 GLY A CA 1
ATOM 973 C C . GLY A 1 129 ? -5.871 -0.600 -10.170 1.00 87.56 129 GLY A C 1
ATOM 974 O O . GLY A 1 129 ? -5.406 -1.743 -10.202 1.00 87.56 129 GLY A O 1
ATOM 975 N N . PRO A 1 130 ? -6.281 -0.042 -9.017 1.00 89.50 130 PRO A N 1
ATOM 976 C CA . PRO A 1 130 ? -6.426 -0.815 -7.790 1.00 89.50 130 PRO A CA 1
ATOM 977 C C . PRO A 1 130 ? -7.576 -1.813 -7.945 1.00 89.50 130 PRO A C 1
ATOM 979 O O . PRO A 1 130 ? -8.657 -1.467 -8.419 1.00 89.50 130 PRO A O 1
ATOM 982 N N . PHE A 1 131 ? -7.352 -3.051 -7.522 1.00 92.25 131 PHE A N 1
ATOM 983 C CA . PHE A 1 131 ? -8.348 -4.111 -7.595 1.00 92.25 131 PHE A CA 1
ATOM 984 C C . PHE A 1 131 ? -8.288 -4.981 -6.340 1.00 92.25 131 PHE A C 1
ATOM 986 O O . PHE A 1 131 ? -7.294 -4.988 -5.616 1.00 92.25 131 PHE A O 1
ATOM 993 N 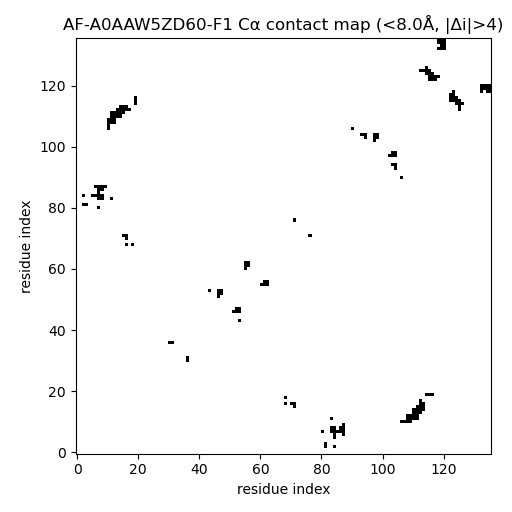N . TYR A 1 132 ? -9.362 -5.729 -6.106 1.00 92.12 132 TYR A N 1
ATOM 994 C CA . TYR A 1 132 ? -9.456 -6.707 -5.030 1.00 92.12 132 TYR A CA 1
ATOM 995 C C . TYR A 1 132 ? -9.459 -8.119 -5.615 1.00 92.12 132 TYR A C 1
ATOM 997 O O . TYR A 1 132 ? -10.217 -8.403 -6.543 1.00 92.12 132 TYR A O 1
ATOM 1005 N N . CYS A 1 133 ? -8.624 -8.998 -5.065 1.00 91.12 133 CYS A N 1
ATOM 1006 C CA . CYS A 1 133 ? -8.682 -10.429 -5.321 1.00 91.12 133 CYS A CA 1
ATOM 1007 C C . CYS A 1 133 ? -9.163 -11.140 -4.045 1.00 91.12 133 CYS A C 1
ATOM 1009 O O . CYS A 1 133 ? -8.457 -11.104 -3.042 1.00 91.12 133 CYS A O 1
ATOM 1011 N N . PRO A 1 134 ? -10.325 -11.819 -4.062 1.00 90.12 134 PRO A N 1
ATOM 1012 C CA . PRO A 1 134 ? -10.838 -12.530 -2.887 1.00 90.12 134 PRO A CA 1
ATOM 1013 C C . PRO A 1 134 ? -9.988 -13.710 -2.399 1.00 90.12 134 PRO A C 1
ATOM 1015 O O . PRO A 1 134 ? -10.269 -14.250 -1.335 1.00 90.12 134 PRO A O 1
ATOM 1018 N N . ALA A 1 135 ? -9.013 -14.149 -3.195 1.00 89.31 135 ALA A N 1
ATOM 1019 C CA . ALA A 1 135 ? -8.139 -15.278 -2.888 1.00 89.31 135 ALA A CA 1
ATOM 1020 C C . ALA A 1 135 ? -6.767 -14.862 -2.313 1.00 89.31 135 ALA A C 1
ATOM 1022 O O . ALA A 1 135 ? -5.941 -15.746 -2.080 1.00 89.31 135 ALA A O 1
ATOM 1023 N N . ASP A 1 136 ? -6.515 -13.556 -2.148 1.00 85.12 136 ASP A N 1
ATOM 1024 C CA . ASP A 1 136 ? -5.302 -13.001 -1.517 1.00 85.12 136 ASP A CA 1
ATOM 1025 C C . ASP A 1 136 ? -5.390 -12.934 0.020 1.00 85.12 136 ASP A C 1
ATOM 1027 O O . ASP A 1 136 ? -6.521 -12.886 0.560 1.00 85.12 136 ASP A O 1
#

Sequence (136 aa):
MRWQGRRESDNVEDRRNSSGGPSMGGPGFRLPSGKGGLILLIVVLVAGYYGVDLTGLMTGQPVSQQQSTRSISPNEDEAAKFTSVILATTEDTWGQQFEKMGKTYQQPKLVMYRGMTRTGCGAGQSIMGPFYCPAD

Nearest PDB structures (foldseek):
  1nks-assembly1_C  TM=2.017E-01  e=1.290E+00  Sulfolobus acidocaldarius